Protein AF-A0A645A980-F1 (afdb_monomer)

Sequence (112 aa):
MNKAFNKYGLPLLIVIIGGWLIRLLNQYLNNGVILTVIIALLLFAFGISIQPKRRYKTWLKKLLIAFIFIYLILFDLGYFRFRFLVQVFDWLAIEQLEFNLLYLFLGWLFFD

pLDDT: mean 84.43, std 7.35, range [55.84, 94.19]

Mean predicted aligned error: 6.45 Å

Radius of gyration: 15.36 Å; Cα contacts (8 Å, |Δi|>4): 95; chains: 1; bounding box: 47×25×37 Å

Secondary structure (DSSP, 8-state):
--HHIIIIIHHHHHHHHHHHHHHHHHHHH--HHHHHHHHHHHHHHHHHHH-SS---S-HHHHHHHHHHHHHHHHHHTTS---HHHHHHHHHTT--HHHHHHHHHHHHHHTT-

Solvent-accessible surface area (backbone atoms only — not comparable to full-atom values): 6139 Å² total; per-residue (Å²): 132,58,74,64,43,58,59,52,46,50,37,51,49,48,52,57,52,46,54,54,49,51,55,52,48,50,73,74,63,73,45,69,68,63,50,54,52,52,52,43,51,49,31,20,52,36,16,45,42,59,44,89,63,77,45,80,85,60,60,67,60,37,50,53,45,52,52,52,50,52,50,49,53,35,35,75,73,61,78,52,77,54,70,69,59,50,54,52,35,62,73,67,63,63,49,74,68,54,53,50,50,49,32,21,50,48,18,32,56,53,30,97

Organism: NCBI:txid1076179

Structure (mmCIF, N/CA/C/O backbone):
data_AF-A0A645A980-F1
#
_entry.id   AF-A0A645A980-F1
#
loop_
_atom_site.group_PDB
_atom_site.id
_atom_site.type_symbol
_atom_site.label_atom_id
_atom_site.label_alt_id
_atom_site.label_comp_id
_atom_site.label_asym_id
_atom_site.label_entity_id
_atom_site.label_seq_id
_atom_site.pdbx_PDB_ins_code
_atom_site.Cartn_x
_atom_site.Cartn_y
_atom_site.Cartn_z
_atom_site.occupancy
_atom_site.B_iso_or_equiv
_atom_site.auth_seq_id
_atom_site.auth_comp_id
_atom_site.auth_asym_id
_atom_site.auth_atom_id
_atom_site.pdbx_PDB_model_num
ATOM 1 N N . MET A 1 1 ? 26.415 -3.144 -2.163 1.00 55.84 1 MET A N 1
ATOM 2 C CA . MET A 1 1 ? 25.323 -4.130 -1.971 1.00 55.84 1 MET A CA 1
ATOM 3 C C . MET A 1 1 ? 25.058 -4.854 -3.283 1.00 55.84 1 MET A C 1
ATOM 5 O O . MET A 1 1 ? 25.046 -4.212 -4.327 1.00 55.84 1 MET A O 1
ATOM 9 N N . ASN A 1 2 ? 24.905 -6.179 -3.240 1.00 69.56 2 ASN A N 1
ATOM 10 C CA . ASN A 1 2 ? 24.762 -7.026 -4.428 1.00 69.56 2 ASN A CA 1
ATOM 11 C C . ASN A 1 2 ? 23.432 -6.734 -5.163 1.00 69.56 2 ASN A C 1
ATOM 13 O O . ASN A 1 2 ? 22.404 -6.570 -4.507 1.00 69.56 2 ASN A O 1
ATOM 17 N N . LYS A 1 3 ? 23.409 -6.693 -6.508 1.00 66.75 3 LYS A N 1
ATOM 18 C CA . LYS A 1 3 ? 22.188 -6.366 -7.293 1.00 66.75 3 LYS A CA 1
ATOM 19 C C . LYS A 1 3 ? 20.999 -7.286 -6.967 1.00 66.75 3 LYS A C 1
ATOM 21 O O . LYS A 1 3 ? 19.860 -6.832 -6.964 1.00 66.75 3 LYS A O 1
ATOM 26 N N . ALA A 1 4 ? 21.268 -8.550 -6.639 1.00 68.12 4 ALA A N 1
ATOM 27 C CA . ALA A 1 4 ? 20.256 -9.515 -6.209 1.00 68.12 4 ALA A CA 1
ATOM 28 C C . ALA A 1 4 ? 19.649 -9.178 -4.833 1.00 68.12 4 ALA A C 1
ATOM 30 O O . ALA A 1 4 ? 18.444 -9.321 -4.638 1.00 68.12 4 ALA A O 1
ATOM 31 N N . PHE A 1 5 ? 20.456 -8.659 -3.902 1.00 70.19 5 PHE A N 1
ATOM 32 C CA . PHE A 1 5 ? 19.994 -8.268 -2.569 1.00 70.19 5 PHE A CA 1
ATOM 33 C C . PHE A 1 5 ? 19.035 -7.075 -2.634 1.00 70.19 5 PHE A C 1
ATOM 35 O O . PHE A 1 5 ? 17.995 -7.084 -1.986 1.00 70.19 5 PHE A O 1
ATOM 42 N N . ASN A 1 6 ? 19.322 -6.088 -3.485 1.00 67.06 6 ASN A N 1
ATOM 43 C CA . ASN A 1 6 ? 18.412 -4.956 -3.670 1.00 67.06 6 ASN A CA 1
ATOM 44 C C . ASN A 1 6 ? 17.099 -5.347 -4.360 1.00 67.06 6 ASN A C 1
ATOM 46 O O . ASN A 1 6 ? 16.090 -4.693 -4.133 1.00 67.06 6 ASN A O 1
ATOM 50 N N . LYS A 1 7 ? 17.114 -6.389 -5.200 1.00 69.12 7 LYS A N 1
ATOM 51 C CA . LYS A 1 7 ? 15.944 -6.818 -5.975 1.00 69.12 7 LYS A CA 1
ATOM 52 C C . LYS A 1 7 ? 15.027 -7.783 -5.217 1.00 69.12 7 LYS A C 1
ATOM 54 O O . LYS A 1 7 ? 13.824 -7.750 -5.433 1.00 69.12 7 LYS A O 1
ATOM 59 N N . TYR A 1 8 ? 15.584 -8.628 -4.348 1.00 73.69 8 TYR A N 1
ATOM 60 C CA . TYR A 1 8 ? 14.826 -9.673 -3.643 1.00 73.69 8 TYR A CA 1
ATOM 61 C C . TYR A 1 8 ? 14.983 -9.619 -2.119 1.00 73.69 8 TYR A C 1
ATOM 63 O O . TYR A 1 8 ? 14.021 -9.855 -1.396 1.00 73.69 8 TYR A O 1
ATOM 71 N N . GLY A 1 9 ? 16.166 -9.251 -1.620 1.00 76.69 9 GLY A N 1
ATOM 72 C CA . GLY A 1 9 ? 16.442 -9.173 -0.181 1.00 76.69 9 GLY A CA 1
ATOM 73 C C . GLY A 1 9 ? 15.719 -8.019 0.515 1.00 76.69 9 GLY A C 1
ATOM 74 O O . GLY A 1 9 ? 15.118 -8.223 1.563 1.00 76.69 9 GLY A O 1
ATOM 75 N N . LEU A 1 10 ? 15.722 -6.824 -0.082 1.00 77.44 10 LEU A N 1
ATOM 76 C CA . LEU A 1 10 ? 15.018 -5.649 0.454 1.00 77.44 10 LEU A CA 1
ATOM 77 C C . LEU A 1 10 ? 13.499 -5.872 0.605 1.00 77.44 10 LEU A C 1
ATOM 79 O O . LEU A 1 10 ? 12.992 -5.647 1.703 1.00 77.44 10 LEU A O 1
ATOM 83 N N . PRO A 1 11 ? 12.778 -6.357 -0.427 1.00 79.94 11 PRO A N 1
ATOM 84 C CA . PRO A 1 11 ? 11.361 -6.687 -0.298 1.00 79.94 11 PRO A CA 1
ATOM 85 C C . PRO A 1 11 ? 11.096 -7.711 0.815 1.00 79.94 11 PRO A C 1
ATOM 87 O O . PRO A 1 11 ? 10.230 -7.499 1.661 1.00 79.94 11 PRO A O 1
ATOM 90 N N . LEU A 1 12 ? 11.873 -8.799 0.865 1.00 80.56 12 LEU A N 1
ATOM 91 C CA . LEU A 1 12 ? 11.713 -9.836 1.889 1.00 80.56 12 LEU A CA 1
ATOM 92 C C . LEU A 1 12 ? 11.927 -9.293 3.306 1.00 80.56 12 LEU A C 1
ATOM 94 O O . LEU A 1 12 ? 11.153 -9.615 4.206 1.00 80.56 12 LEU A O 1
ATOM 98 N N . LEU A 1 13 ? 12.932 -8.437 3.505 1.00 82.69 13 LEU A N 1
ATOM 99 C CA . LEU A 1 13 ? 13.170 -7.795 4.798 1.00 82.69 13 LEU A CA 1
ATOM 100 C C . LEU A 1 13 ? 11.999 -6.903 5.215 1.00 82.69 13 LEU A C 1
ATOM 102 O O . LEU A 1 13 ? 11.608 -6.946 6.377 1.00 82.69 13 LEU A O 1
ATOM 106 N N . ILE A 1 14 ? 11.405 -6.148 4.287 1.00 82.56 14 ILE A N 1
ATOM 107 C CA . ILE A 1 14 ? 10.237 -5.302 4.578 1.00 82.56 14 ILE A CA 1
ATOM 108 C C . ILE A 1 14 ? 9.051 -6.152 5.047 1.00 82.56 14 ILE A C 1
ATOM 110 O O . ILE A 1 14 ? 8.389 -5.777 6.008 1.00 82.56 14 ILE A O 1
ATOM 114 N N . VAL A 1 15 ? 8.807 -7.312 4.432 1.00 83.62 15 VAL A N 1
ATOM 115 C CA . VAL A 1 15 ? 7.702 -8.204 4.830 1.00 83.62 15 VAL A CA 1
ATOM 116 C C . VAL A 1 15 ? 7.960 -8.845 6.189 1.00 83.62 15 VAL A C 1
ATOM 118 O O . VAL A 1 15 ? 7.087 -8.820 7.053 1.00 83.62 15 VAL A O 1
ATOM 121 N N . ILE A 1 16 ? 9.157 -9.399 6.401 1.00 84.75 16 ILE A N 1
ATOM 122 C CA . ILE A 1 16 ? 9.495 -10.112 7.641 1.00 84.75 16 ILE A CA 1
ATOM 123 C C . ILE A 1 16 ? 9.517 -9.141 8.826 1.00 84.75 16 ILE A C 1
ATOM 125 O O . ILE A 1 16 ? 8.870 -9.386 9.845 1.00 84.75 16 ILE A O 1
ATOM 129 N N . ILE A 1 17 ? 10.225 -8.018 8.684 1.00 86.62 17 ILE A N 1
ATOM 130 C CA . ILE A 1 17 ? 10.339 -7.008 9.740 1.00 86.62 17 ILE A CA 1
ATOM 131 C C . ILE A 1 17 ? 8.998 -6.297 9.925 1.00 86.62 17 ILE A C 1
ATOM 133 O O . ILE A 1 17 ? 8.557 -6.126 11.057 1.00 86.62 17 ILE A O 1
ATOM 137 N N . GLY A 1 18 ? 8.321 -5.932 8.834 1.00 84.75 18 GLY A N 1
ATOM 138 C CA . GLY A 1 18 ? 7.019 -5.271 8.875 1.00 84.75 18 GLY A CA 1
ATOM 139 C C . GLY A 1 18 ? 5.960 -6.117 9.575 1.00 84.75 18 GLY A C 1
ATOM 140 O O . GLY A 1 18 ? 5.278 -5.621 10.466 1.00 84.75 18 GLY A O 1
ATOM 141 N N . GLY A 1 19 ? 5.867 -7.410 9.253 1.00 84.56 19 GLY A N 1
ATOM 142 C CA . GLY A 1 19 ? 4.925 -8.326 9.899 1.00 84.56 19 GLY A CA 1
ATOM 143 C C . GLY A 1 19 ? 5.190 -8.503 11.396 1.00 84.56 19 GLY A C 1
ATOM 144 O O . GLY A 1 19 ? 4.253 -8.506 12.198 1.00 84.56 19 GLY A O 1
ATOM 145 N N . TRP A 1 20 ? 6.462 -8.599 11.795 1.00 88.19 20 TRP A N 1
ATOM 146 C CA . TRP A 1 20 ? 6.834 -8.664 13.210 1.00 88.19 20 TRP A CA 1
ATOM 147 C C . TRP A 1 20 ? 6.500 -7.362 13.952 1.00 88.19 20 TRP A C 1
ATOM 149 O O . TRP A 1 20 ? 5.931 -7.389 15.044 1.00 88.19 20 TRP A O 1
ATOM 159 N N . LEU A 1 21 ? 6.773 -6.219 13.323 1.00 86.19 21 LEU A N 1
ATOM 160 C CA . LEU A 1 21 ? 6.521 -4.894 13.880 1.00 86.19 21 LEU A CA 1
ATOM 161 C C . LEU A 1 21 ? 5.019 -4.608 14.019 1.00 86.19 21 LEU A C 1
ATOM 163 O O . LEU A 1 21 ? 4.597 -4.110 15.058 1.00 86.19 21 LEU A O 1
ATOM 167 N N . ILE A 1 22 ? 4.192 -5.005 13.045 1.00 86.56 22 ILE A N 1
ATOM 168 C CA . ILE A 1 22 ? 2.724 -4.914 13.138 1.00 86.56 22 ILE A CA 1
ATOM 169 C C . ILE A 1 22 ? 2.205 -5.714 14.338 1.00 86.56 22 ILE A C 1
ATOM 171 O O . ILE A 1 22 ? 1.365 -5.214 15.083 1.00 86.56 22 ILE A O 1
ATOM 175 N N . ARG A 1 23 ? 2.710 -6.936 14.563 1.00 86.00 23 ARG A N 1
ATOM 176 C CA . ARG A 1 23 ? 2.295 -7.757 15.714 1.00 86.00 23 ARG A CA 1
ATOM 177 C C . ARG A 1 23 ? 2.633 -7.093 17.046 1.00 86.00 23 ARG A C 1
ATOM 179 O O . ARG A 1 23 ? 1.776 -7.055 17.925 1.00 86.00 23 ARG A O 1
ATOM 186 N N . LEU A 1 24 ? 3.839 -6.540 17.176 1.00 86.00 24 LEU A N 1
ATOM 187 C CA . LEU A 1 24 ? 4.232 -5.793 18.371 1.00 86.00 24 LEU A CA 1
ATOM 188 C C . LEU A 1 24 ? 3.353 -4.562 18.581 1.00 86.00 24 LEU A C 1
ATOM 190 O O . LEU A 1 24 ? 2.815 -4.363 19.664 1.00 86.0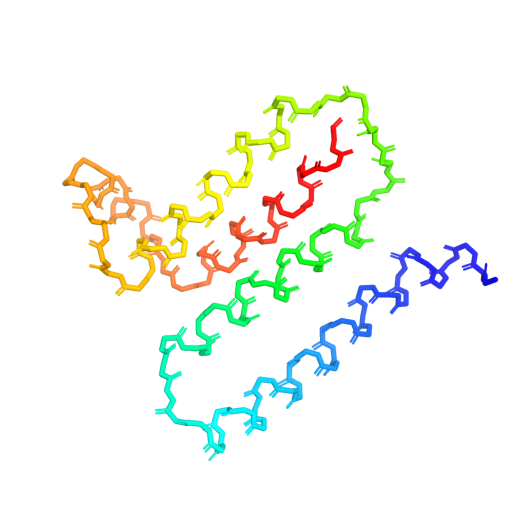0 24 LEU A O 1
ATOM 194 N N . LEU A 1 25 ? 3.166 -3.747 17.545 1.00 85.69 25 LEU A N 1
ATOM 195 C CA . LEU A 1 25 ? 2.347 -2.543 17.652 1.00 85.69 25 LEU A CA 1
ATOM 196 C C . LEU A 1 25 ? 0.893 -2.861 17.993 1.00 85.69 25 LEU A C 1
ATOM 198 O O . LEU A 1 25 ? 0.289 -2.126 18.769 1.00 85.69 25 LEU A O 1
ATOM 202 N N . ASN A 1 26 ? 0.349 -3.963 17.475 1.00 85.81 26 ASN A N 1
ATOM 203 C CA . ASN A 1 26 ? -1.003 -4.394 17.811 1.00 85.81 26 ASN A CA 1
ATOM 204 C C . ASN A 1 26 ? -1.129 -4.715 19.307 1.00 85.81 26 ASN A C 1
ATOM 206 O O . ASN A 1 26 ? -2.094 -4.311 19.949 1.00 85.81 26 ASN A O 1
ATOM 210 N N . GLN A 1 27 ? -0.107 -5.353 19.881 1.00 85.88 27 GLN A N 1
ATOM 211 C CA . GLN A 1 27 ? -0.063 -5.676 21.304 1.00 85.88 27 GLN A CA 1
ATOM 212 C C . GLN A 1 27 ? 0.037 -4.433 22.208 1.00 85.88 27 GLN A C 1
ATOM 214 O O . GLN A 1 27 ? -0.551 -4.433 23.286 1.00 85.88 27 GLN A O 1
ATOM 219 N N . TYR A 1 28 ? 0.765 -3.388 21.796 1.00 84.69 28 TYR A N 1
ATOM 220 C CA . TYR A 1 28 ? 1.017 -2.210 22.644 1.00 84.69 28 TYR A CA 1
ATOM 221 C C . TYR A 1 28 ? 0.041 -1.048 22.444 1.00 84.69 28 TYR A C 1
ATOM 223 O O . TYR A 1 28 ? -0.290 -0.366 23.410 1.00 84.69 28 TYR A O 1
ATOM 231 N N . LEU A 1 29 ? -0.388 -0.777 21.210 1.00 82.12 29 LEU A N 1
ATOM 232 C CA . LEU A 1 29 ? -1.210 0.397 20.900 1.00 82.12 29 LEU A CA 1
ATOM 233 C C . LEU A 1 29 ? -2.708 0.095 20.917 1.00 82.12 29 LEU A C 1
ATOM 235 O O . LEU A 1 29 ? -3.485 1.014 21.160 1.00 82.12 29 LEU A O 1
ATOM 239 N N . ASN A 1 30 ? -3.106 -1.153 20.624 1.00 78.69 30 ASN A N 1
ATOM 240 C CA . ASN A 1 30 ? -4.498 -1.611 20.490 1.00 78.69 30 ASN A CA 1
ATOM 241 C C . ASN A 1 30 ? -5.431 -0.586 19.800 1.00 78.69 30 ASN A C 1
ATOM 243 O O . ASN A 1 30 ? -6.576 -0.379 20.198 1.00 78.69 30 ASN A O 1
ATOM 247 N N . ASN A 1 31 ? -4.908 0.116 18.789 1.00 84.31 31 ASN A N 1
ATOM 248 C CA . ASN A 1 31 ? -5.617 1.163 18.065 1.00 84.31 31 ASN A CA 1
ATOM 249 C C . ASN A 1 31 ? -5.676 0.783 16.586 1.00 84.31 31 ASN A C 1
ATOM 251 O O . ASN A 1 31 ? -4.683 0.901 15.861 1.00 84.31 31 ASN A O 1
ATOM 255 N N . GLY A 1 32 ? -6.857 0.333 16.154 1.00 83.31 32 GLY A N 1
ATOM 256 C CA . GLY A 1 32 ? -7.103 -0.140 14.792 1.00 83.31 32 GLY A CA 1
ATOM 257 C C . GLY A 1 32 ? -6.770 0.899 13.724 1.00 83.31 32 GLY A C 1
ATOM 258 O O . GLY A 1 32 ? -6.213 0.546 12.693 1.00 83.31 32 GLY A O 1
ATOM 259 N N . VAL A 1 33 ? -6.994 2.188 14.000 1.00 87.62 33 VAL A N 1
ATOM 260 C CA . VAL A 1 33 ? -6.714 3.267 13.040 1.00 87.62 33 VAL A CA 1
ATOM 261 C C . VAL A 1 33 ? -5.220 3.362 12.743 1.00 87.62 33 VAL A C 1
ATOM 263 O O . VAL A 1 33 ? -4.803 3.391 11.585 1.00 87.62 33 VAL A O 1
ATOM 266 N N . ILE A 1 34 ? -4.402 3.381 13.797 1.00 87.25 34 ILE A N 1
ATOM 267 C CA . ILE A 1 34 ? -2.943 3.485 13.672 1.00 87.25 34 ILE A CA 1
ATOM 268 C C . ILE A 1 34 ? -2.393 2.248 12.959 1.00 87.25 34 ILE A C 1
ATOM 270 O O . ILE A 1 34 ? -1.529 2.368 12.091 1.00 87.25 34 ILE A O 1
ATOM 274 N N . LEU A 1 35 ? -2.920 1.066 13.285 1.00 88.31 35 LEU A N 1
ATOM 275 C CA . LEU A 1 35 ? -2.515 -0.183 12.647 1.00 88.31 35 LEU A CA 1
ATOM 276 C C . LEU A 1 35 ? -2.821 -0.190 11.152 1.00 88.31 35 LEU A C 1
ATOM 278 O O . LEU A 1 35 ? -1.919 -0.492 10.373 1.00 88.31 35 LEU A O 1
ATOM 282 N N . THR A 1 36 ? -4.029 0.198 10.739 1.00 89.81 36 THR A N 1
ATOM 283 C CA . THR A 1 36 ? -4.405 0.264 9.319 1.00 89.81 36 THR A CA 1
ATOM 284 C C . THR A 1 36 ? -3.482 1.200 8.540 1.00 89.81 36 THR A C 1
ATOM 286 O O . THR A 1 36 ? -2.972 0.828 7.484 1.00 89.81 36 THR A O 1
ATOM 289 N N . VAL A 1 37 ? -3.167 2.380 9.089 1.00 90.88 37 VAL A N 1
ATOM 290 C CA . VAL A 1 37 ? -2.236 3.330 8.453 1.00 90.88 37 VAL A CA 1
ATOM 291 C C . VAL A 1 37 ? -0.833 2.732 8.315 1.00 90.88 37 VAL A C 1
ATOM 293 O O . VAL A 1 37 ? -0.215 2.839 7.256 1.00 90.88 37 VAL A O 1
ATOM 296 N N . ILE A 1 38 ? -0.320 2.079 9.358 1.00 90.75 38 ILE A N 1
ATOM 297 C CA . ILE A 1 38 ? 1.020 1.474 9.339 1.00 90.75 38 ILE A CA 1
ATOM 298 C C . ILE A 1 38 ? 1.092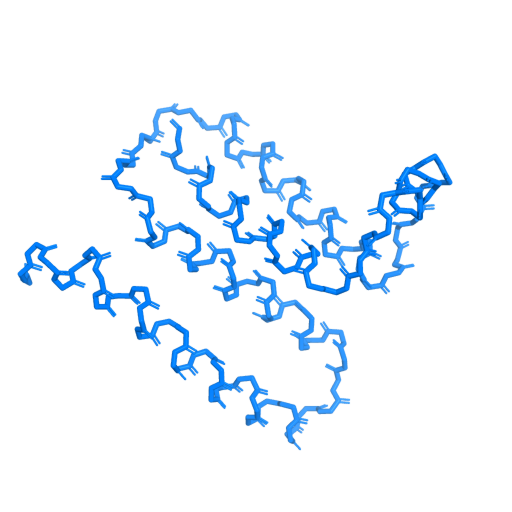 0.313 8.344 1.00 90.75 38 ILE A C 1
ATOM 300 O O . ILE A 1 38 ? 2.075 0.206 7.608 1.00 90.75 38 ILE A O 1
ATOM 304 N N . ILE A 1 39 ? 0.054 -0.523 8.281 1.00 90.56 39 ILE A N 1
ATOM 305 C CA . ILE A 1 39 ? -0.057 -1.618 7.310 1.00 90.56 39 ILE A CA 1
ATOM 306 C C . ILE A 1 39 ? -0.048 -1.058 5.883 1.00 90.56 39 ILE A C 1
ATOM 308 O O . ILE A 1 39 ? 0.758 -1.503 5.063 1.00 90.56 39 ILE A O 1
ATOM 312 N N . ALA A 1 40 ? -0.867 -0.042 5.599 1.00 92.25 40 ALA A N 1
ATOM 313 C CA . ALA A 1 40 ? -0.919 0.595 4.285 1.00 92.25 40 ALA A CA 1
ATOM 314 C C . ALA A 1 40 ? 0.445 1.180 3.878 1.00 92.25 40 ALA A C 1
ATOM 316 O O . ALA A 1 40 ? 0.905 0.962 2.756 1.00 92.25 40 ALA A O 1
ATOM 317 N N . LEU A 1 41 ? 1.135 1.870 4.796 1.00 91.88 41 LEU A N 1
ATOM 318 C CA . LEU A 1 41 ? 2.474 2.423 4.557 1.00 91.88 41 LEU A CA 1
ATOM 319 C C . LEU A 1 41 ? 3.523 1.334 4.297 1.00 91.88 41 LEU A C 1
ATOM 321 O O . LEU A 1 41 ? 4.348 1.486 3.394 1.00 91.88 41 LEU A O 1
ATOM 325 N N . LEU A 1 42 ? 3.494 0.235 5.055 1.00 91.31 42 LEU A N 1
ATOM 326 C CA . LEU A 1 42 ? 4.402 -0.899 4.865 1.00 91.31 42 LEU A CA 1
ATOM 327 C C . LEU A 1 42 ? 4.203 -1.558 3.499 1.00 91.31 42 LEU A C 1
ATOM 329 O O . LEU A 1 42 ? 5.181 -1.822 2.799 1.00 91.31 42 LEU A O 1
ATOM 333 N N . LEU A 1 43 ? 2.952 -1.782 3.095 1.00 91.62 43 LEU A N 1
ATOM 334 C CA . LEU A 1 43 ? 2.617 -2.368 1.797 1.00 91.62 43 LEU A CA 1
ATOM 335 C C . LEU A 1 43 ? 3.001 -1.446 0.641 1.00 91.62 43 LEU A C 1
ATOM 337 O O . LEU A 1 43 ? 3.567 -1.901 -0.353 1.00 91.62 43 LEU A O 1
ATOM 341 N N . PHE A 1 44 ? 2.780 -0.143 0.794 1.00 92.12 44 PHE A N 1
ATOM 342 C CA . PHE A 1 44 ? 3.208 0.852 -0.181 1.00 92.12 44 PHE A CA 1
ATOM 343 C C . PHE A 1 44 ? 4.739 0.888 -0.326 1.00 92.12 44 PHE A C 1
ATOM 345 O O . PHE A 1 44 ? 5.270 0.855 -1.438 1.00 92.12 44 PHE A O 1
ATOM 352 N N . ALA A 1 45 ? 5.474 0.874 0.791 1.00 89.06 45 ALA A N 1
ATOM 353 C CA . ALA A 1 45 ? 6.934 0.799 0.790 1.00 89.06 45 ALA A CA 1
ATOM 354 C C . ALA A 1 45 ? 7.446 -0.507 0.160 1.00 89.06 45 ALA A C 1
ATOM 356 O O . ALA A 1 45 ? 8.424 -0.498 -0.595 1.00 89.06 45 ALA A O 1
ATOM 357 N N . PHE A 1 46 ? 6.764 -1.624 0.419 1.00 88.44 46 PHE A N 1
ATOM 358 C CA . PHE A 1 46 ? 7.049 -2.903 -0.219 1.00 88.44 46 PHE A CA 1
ATOM 359 C C . PHE A 1 46 ? 6.837 -2.835 -1.737 1.00 88.44 46 PHE A C 1
ATOM 361 O O . PHE A 1 46 ? 7.740 -3.212 -2.487 1.00 88.44 46 PHE A O 1
ATOM 368 N N . GLY A 1 47 ? 5.728 -2.258 -2.204 1.00 87.19 47 GLY A N 1
ATOM 369 C CA . GLY A 1 47 ? 5.474 -2.021 -3.628 1.00 87.19 47 GLY A CA 1
ATOM 370 C C . GLY A 1 47 ? 6.589 -1.210 -4.298 1.00 87.19 47 GLY A C 1
ATOM 371 O O . GLY A 1 47 ? 7.139 -1.623 -5.321 1.00 87.19 47 GLY A O 1
ATOM 372 N N . ILE A 1 48 ? 7.016 -0.115 -3.661 1.00 88.12 48 ILE A N 1
ATOM 373 C CA . ILE A 1 48 ? 8.150 0.712 -4.113 1.00 88.12 48 ILE A CA 1
ATOM 374 C C . ILE A 1 48 ? 9.449 -0.102 -4.212 1.00 88.12 48 ILE A C 1
ATOM 376 O O . ILE A 1 48 ? 10.283 0.138 -5.094 1.00 88.12 48 ILE A O 1
ATOM 380 N N . SER A 1 49 ? 9.671 -1.025 -3.275 1.00 83.94 49 SER A N 1
ATOM 381 C CA . SER A 1 49 ? 10.900 -1.819 -3.211 1.00 83.94 49 SER A CA 1
ATOM 382 C C . SER A 1 49 ? 11.017 -2.827 -4.356 1.00 83.94 49 SER A C 1
ATOM 384 O O . SER A 1 49 ? 12.127 -3.089 -4.816 1.00 83.94 49 SER A O 1
ATOM 386 N N . ILE A 1 50 ? 9.886 -3.336 -4.855 1.00 85.25 50 ILE A N 1
ATOM 387 C CA . ILE A 1 50 ? 9.835 -4.317 -5.948 1.00 85.25 50 ILE A CA 1
ATOM 388 C C . ILE A 1 50 ? 10.030 -3.649 -7.315 1.00 85.25 50 ILE A C 1
ATOM 390 O O . ILE A 1 50 ? 10.456 -4.310 -8.265 1.00 85.25 50 ILE A O 1
ATOM 394 N N . GLN A 1 51 ? 9.758 -2.345 -7.433 1.00 81.50 51 GLN A N 1
ATOM 395 C CA . GLN A 1 51 ? 9.775 -1.647 -8.716 1.00 81.50 51 GLN A CA 1
ATOM 396 C C . GLN A 1 51 ? 11.170 -1.705 -9.382 1.00 81.50 51 GLN A C 1
ATOM 398 O O . GLN A 1 51 ? 12.127 -1.099 -8.883 1.00 81.50 51 GLN A O 1
ATOM 403 N N . PRO A 1 52 ? 11.322 -2.394 -10.535 1.00 68.81 52 PRO A N 1
ATOM 404 C CA . PRO A 1 52 ? 12.633 -2.698 -11.113 1.00 68.81 52 PRO A CA 1
ATOM 405 C C . PRO A 1 52 ? 13.279 -1.503 -11.825 1.00 68.81 52 PRO A C 1
ATOM 407 O O . PRO A 1 52 ? 14.496 -1.480 -12.016 1.00 68.81 52 PRO A O 1
ATOM 410 N N . LYS A 1 53 ? 12.482 -0.512 -12.241 1.00 72.88 53 LYS A N 1
ATOM 411 C CA . LYS A 1 53 ? 12.947 0.719 -12.889 1.00 72.88 53 LYS A CA 1
ATOM 412 C C . LYS A 1 53 ? 12.251 1.906 -12.246 1.00 72.88 53 LYS A C 1
ATOM 414 O O . LYS A 1 53 ? 11.045 2.050 -12.372 1.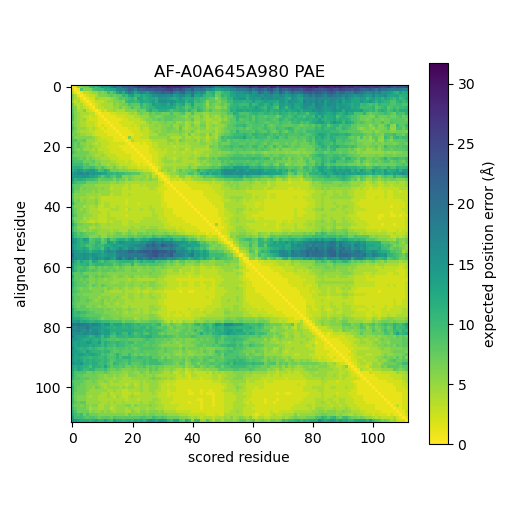00 72.88 53 LYS A O 1
ATOM 419 N N . ARG A 1 54 ? 13.022 2.768 -11.586 1.00 70.56 54 ARG A N 1
ATOM 420 C CA . ARG A 1 54 ? 12.499 4.003 -10.999 1.00 70.56 54 ARG A CA 1
ATOM 421 C C . ARG A 1 54 ? 12.639 5.142 -12.001 1.00 70.56 54 ARG A C 1
ATOM 423 O O . ARG A 1 54 ? 13.754 5.587 -12.276 1.00 70.56 54 ARG 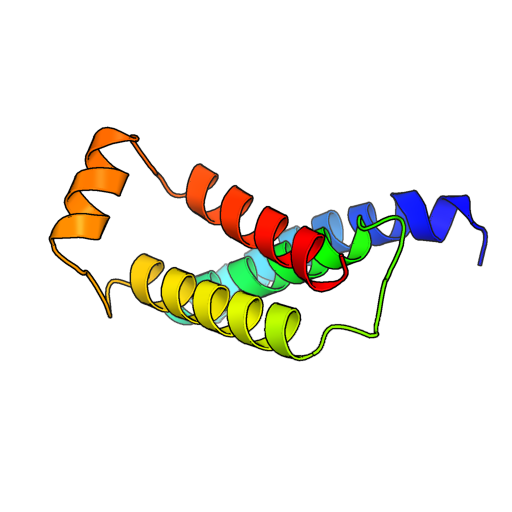A O 1
ATOM 430 N N . ARG A 1 55 ? 11.527 5.610 -12.565 1.00 67.81 55 ARG A N 1
ATOM 431 C CA . ARG A 1 55 ? 11.472 6.813 -13.400 1.00 67.81 55 ARG A CA 1
ATOM 432 C C . ARG A 1 55 ? 11.063 7.991 -12.525 1.00 67.81 55 ARG A C 1
ATOM 434 O O . ARG A 1 55 ? 9.999 8.023 -11.920 1.00 67.81 55 ARG A O 1
ATOM 441 N N . TYR A 1 56 ? 11.938 8.985 -12.426 1.00 67.62 56 TYR A N 1
ATOM 442 C CA . TYR A 1 56 ? 11.737 10.083 -11.476 1.00 67.62 56 TYR A CA 1
ATOM 443 C C . TYR A 1 56 ? 11.035 11.312 -12.066 1.00 67.62 56 TYR A C 1
ATOM 445 O O . TYR A 1 56 ? 10.628 12.177 -11.296 1.00 67.62 56 TYR A O 1
ATOM 453 N N . LYS A 1 57 ? 10.877 11.391 -13.395 1.00 68.00 57 LYS A N 1
ATOM 454 C CA . LYS A 1 57 ? 10.522 12.636 -14.100 1.00 68.00 57 LYS A CA 1
ATOM 455 C C . LYS A 1 57 ? 9.050 13.057 -13.966 1.00 68.00 57 LYS A C 1
ATOM 457 O O . LYS A 1 57 ? 8.751 14.238 -14.101 1.00 68.00 57 LYS A O 1
ATOM 462 N N . THR A 1 58 ? 8.130 12.139 -13.678 1.00 79.12 58 THR A N 1
ATOM 463 C CA . THR A 1 58 ? 6.683 12.413 -13.633 1.00 79.12 58 THR A CA 1
ATOM 464 C C . THR A 1 58 ? 6.193 12.738 -12.218 1.00 79.12 58 THR A C 1
ATOM 466 O O . THR A 1 58 ? 5.692 11.873 -11.506 1.00 79.12 58 THR A O 1
ATOM 469 N N . TRP A 1 59 ? 6.312 14.004 -11.801 1.00 83.25 59 TRP A N 1
ATOM 470 C CA . TRP A 1 59 ? 5.844 14.464 -10.481 1.00 83.25 59 TRP A CA 1
ATOM 471 C C . TRP A 1 59 ? 4.310 14.439 -10.342 1.00 83.25 59 TRP A C 1
ATOM 473 O O . TRP A 1 59 ? 3.795 14.061 -9.294 1.00 83.25 59 TRP A O 1
ATOM 483 N N . LEU A 1 60 ? 3.580 14.763 -11.415 1.00 86.19 60 LEU A N 1
ATOM 484 C CA . LEU A 1 60 ? 2.113 14.811 -11.410 1.00 86.19 60 LEU A CA 1
ATOM 485 C C . LEU A 1 60 ? 1.504 13.419 -11.178 1.00 86.19 60 LEU A C 1
ATOM 487 O O . LEU A 1 60 ? 0.589 13.271 -10.374 1.00 86.19 60 LEU A O 1
ATOM 491 N N . LYS A 1 61 ? 2.075 12.375 -11.797 1.00 85.69 61 LYS A N 1
ATOM 492 C CA . LYS A 1 61 ? 1.661 10.984 -11.546 1.00 85.69 61 LYS A CA 1
ATOM 493 C C . LYS A 1 61 ? 1.861 10.588 -10.083 1.00 85.69 61 LYS A C 1
ATOM 495 O O . LYS A 1 61 ? 0.962 10.012 -9.487 1.00 85.69 61 LYS A O 1
ATOM 500 N N . LYS A 1 62 ? 3.004 10.949 -9.489 1.00 87.69 62 LYS A N 1
ATOM 501 C CA . LYS A 1 62 ? 3.291 10.689 -8.068 1.00 87.69 62 LYS A CA 1
ATOM 502 C C . LYS A 1 62 ? 2.282 11.361 -7.149 1.00 87.69 62 LYS A C 1
ATOM 504 O O . LYS A 1 62 ? 1.830 10.739 -6.194 1.00 87.69 62 LYS A O 1
ATOM 509 N N . LEU A 1 63 ? 1.916 12.605 -7.455 1.00 90.12 63 LEU A N 1
ATOM 510 C CA . LEU A 1 63 ? 0.906 13.342 -6.702 1.00 90.12 63 LEU A CA 1
ATOM 511 C C . LEU A 1 63 ? -0.457 12.650 -6.794 1.00 90.12 63 LEU A C 1
ATOM 513 O O . LEU A 1 63 ? -1.095 12.428 -5.770 1.00 90.12 63 LEU A O 1
ATOM 517 N N . LEU A 1 64 ? -0.869 12.245 -7.997 1.00 91.31 64 LEU A N 1
ATOM 518 C CA . LEU A 1 64 ? -2.132 11.539 -8.215 1.00 91.31 64 LEU A CA 1
ATOM 519 C C . LEU A 1 64 ? -2.166 10.197 -7.464 1.00 91.31 64 LEU A C 1
ATOM 521 O O . LEU A 1 64 ? -3.147 9.897 -6.792 1.00 91.31 64 LEU A O 1
ATOM 525 N N . ILE A 1 65 ? -1.081 9.423 -7.503 1.00 91.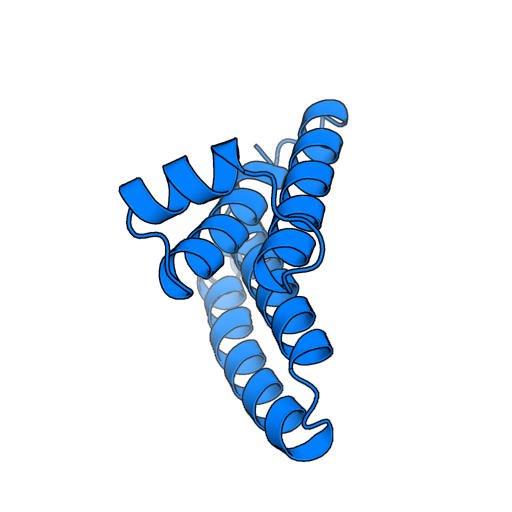94 65 ILE A N 1
ATOM 526 C CA . ILE A 1 65 ? -0.965 8.146 -6.781 1.00 91.94 65 ILE A CA 1
ATOM 527 C C . ILE A 1 65 ? -1.016 8.362 -5.267 1.00 91.94 65 ILE A C 1
ATOM 529 O O . ILE A 1 65 ? -1.730 7.639 -4.579 1.00 91.94 65 ILE A O 1
ATOM 533 N N . ALA A 1 66 ? -0.308 9.367 -4.743 1.00 91.69 66 ALA A N 1
ATOM 534 C CA . ALA A 1 66 ? -0.351 9.706 -3.322 1.00 91.69 66 ALA A CA 1
ATOM 535 C C . ALA A 1 66 ? -1.761 10.134 -2.882 1.00 91.69 66 ALA A C 1
ATOM 537 O O . ALA A 1 66 ? -2.216 9.738 -1.812 1.00 91.69 66 ALA A O 1
ATOM 538 N N . PHE A 1 67 ? -2.474 10.886 -3.724 1.00 92.62 67 PHE A N 1
ATOM 539 C CA . PHE A 1 67 ? -3.859 11.271 -3.465 1.00 92.62 67 PHE A CA 1
ATOM 540 C C . PHE A 1 67 ? -4.789 10.051 -3.406 1.00 92.62 67 PHE A C 1
ATOM 542 O O . PHE A 1 67 ? -5.544 9.911 -2.447 1.00 92.62 67 PHE A O 1
ATOM 549 N N . ILE A 1 68 ? -4.692 9.131 -4.376 1.00 92.81 68 ILE A N 1
ATOM 550 C CA . ILE A 1 68 ? -5.470 7.879 -4.372 1.00 92.81 68 ILE A CA 1
ATOM 551 C C . ILE A 1 68 ? -5.122 7.024 -3.149 1.00 92.81 68 ILE A C 1
ATOM 553 O O . ILE A 1 68 ? -6.015 6.475 -2.514 1.00 92.81 68 ILE A O 1
ATOM 557 N N . PHE A 1 69 ? -3.842 6.928 -2.791 1.00 94.19 69 PHE A N 1
ATOM 558 C CA . PHE A 1 69 ? -3.388 6.165 -1.631 1.00 94.19 69 PHE A CA 1
ATOM 559 C C . PHE A 1 69 ? -3.993 6.689 -0.323 1.00 94.19 69 PHE A C 1
ATOM 561 O O . PHE A 1 69 ? -4.558 5.915 0.447 1.00 94.19 69 PHE A O 1
ATOM 568 N N . ILE A 1 70 ? -3.946 8.007 -0.102 1.00 93.19 70 ILE A N 1
ATOM 569 C CA . ILE A 1 70 ? -4.568 8.643 1.069 1.00 93.19 70 ILE A CA 1
ATOM 570 C C . ILE A 1 70 ? -6.084 8.431 1.052 1.00 93.19 70 ILE A C 1
ATOM 572 O O . ILE A 1 70 ? -6.668 8.110 2.085 1.00 93.19 70 ILE A O 1
ATOM 576 N N . TYR A 1 71 ? -6.722 8.568 -0.114 1.00 91.94 71 TYR A N 1
ATOM 577 C CA . TYR A 1 71 ? -8.153 8.318 -0.258 1.00 91.94 71 TYR A CA 1
ATOM 578 C C . TYR A 1 71 ? -8.527 6.880 0.129 1.00 91.94 71 TYR A C 1
ATOM 580 O O . TYR A 1 71 ? -9.479 6.691 0.882 1.00 91.94 71 TYR A O 1
ATOM 588 N N . LEU A 1 72 ? -7.768 5.874 -0.320 1.00 91.69 72 LEU A N 1
ATOM 589 C CA . LEU A 1 72 ? -8.017 4.475 0.037 1.00 91.69 72 LEU A CA 1
ATOM 590 C C . LEU A 1 72 ? -7.847 4.223 1.537 1.00 91.69 72 LEU A C 1
ATOM 592 O O . LEU A 1 72 ? -8.699 3.560 2.113 1.00 91.69 72 LEU A O 1
ATOM 596 N N . ILE A 1 73 ? -6.833 4.808 2.185 1.00 92.56 73 ILE A N 1
ATOM 597 C CA . ILE A 1 73 ? -6.673 4.711 3.648 1.00 92.56 73 ILE A CA 1
ATOM 598 C C . ILE A 1 73 ? -7.903 5.276 4.364 1.00 92.56 73 ILE A C 1
ATOM 600 O O . ILE A 1 73 ? -8.430 4.666 5.291 1.00 92.56 73 ILE A O 1
ATOM 604 N N . LEU A 1 74 ? -8.381 6.446 3.940 1.00 91.06 74 LEU A N 1
ATOM 605 C CA . LEU A 1 74 ? -9.567 7.068 4.529 1.00 91.06 74 LEU A CA 1
ATOM 606 C C . LEU A 1 74 ? -10.848 6.266 4.263 1.00 91.06 74 LEU A C 1
ATOM 608 O O . LEU A 1 74 ? -11.761 6.286 5.092 1.00 91.06 74 LEU A O 1
ATOM 612 N N . PHE A 1 75 ? -10.920 5.576 3.125 1.00 89.81 75 PHE A N 1
ATOM 613 C CA . PHE A 1 75 ? -12.019 4.678 2.787 1.00 89.81 75 PHE A CA 1
ATOM 614 C C . PHE A 1 75 ? -12.012 3.424 3.673 1.00 89.81 75 PHE A C 1
ATOM 616 O O . PHE A 1 75 ? -13.049 3.084 4.244 1.00 89.81 75 PHE A O 1
ATOM 623 N N . ASP A 1 76 ? -10.849 2.789 3.833 1.00 87.56 76 ASP A N 1
ATOM 624 C CA . ASP A 1 76 ? -10.609 1.596 4.661 1.00 87.56 76 ASP A CA 1
ATOM 625 C C . ASP A 1 76 ? -10.942 1.873 6.140 1.00 87.56 76 ASP A C 1
ATOM 627 O O . ASP A 1 76 ? -11.669 1.129 6.794 1.00 87.56 76 ASP A O 1
ATOM 631 N N . LEU A 1 77 ? -10.563 3.056 6.636 1.00 88.56 77 LEU A N 1
ATOM 632 C CA . LEU A 1 77 ? -10.938 3.548 7.969 1.00 88.56 77 LEU A CA 1
ATOM 633 C C . LEU A 1 77 ? -12.426 3.925 8.110 1.00 88.56 77 LEU A C 1
ATOM 635 O O . LEU A 1 77 ? -12.892 4.214 9.211 1.00 88.56 77 LEU A O 1
ATOM 639 N N . GLY A 1 78 ? -13.184 3.955 7.013 1.00 86.62 78 GLY A N 1
ATOM 640 C CA . GLY A 1 78 ? -14.608 4.286 6.998 1.00 86.62 78 GLY A CA 1
ATOM 641 C C . GLY A 1 78 ? -14.942 5.778 7.086 1.00 86.62 78 GLY A C 1
ATOM 642 O O . GLY A 1 78 ? -16.122 6.113 7.168 1.00 86.62 78 GLY A O 1
ATOM 643 N N . TYR A 1 79 ? -13.954 6.675 7.023 1.00 85.00 79 TYR A N 1
ATOM 644 C CA . TYR A 1 79 ? -14.168 8.125 7.111 1.00 85.00 79 TYR A CA 1
ATOM 645 C C . TYR A 1 79 ? -14.766 8.728 5.836 1.00 85.00 79 TYR A C 1
ATOM 647 O O . TYR A 1 79 ? -15.565 9.660 5.915 1.00 85.00 79 TYR A O 1
ATOM 655 N N . PHE A 1 80 ? -14.401 8.206 4.661 1.00 80.50 80 PHE A N 1
ATOM 656 C CA . PHE A 1 80 ? -14.884 8.704 3.371 1.00 80.50 80 PHE A CA 1
ATOM 657 C C . PHE A 1 80 ? -15.455 7.566 2.528 1.00 80.50 80 PHE A C 1
ATOM 659 O O . PHE A 1 80 ? -14.721 6.811 1.901 1.00 80.50 80 PHE A O 1
ATOM 666 N N . ARG A 1 81 ? -16.788 7.459 2.493 1.00 78.75 81 ARG A N 1
ATOM 667 C CA 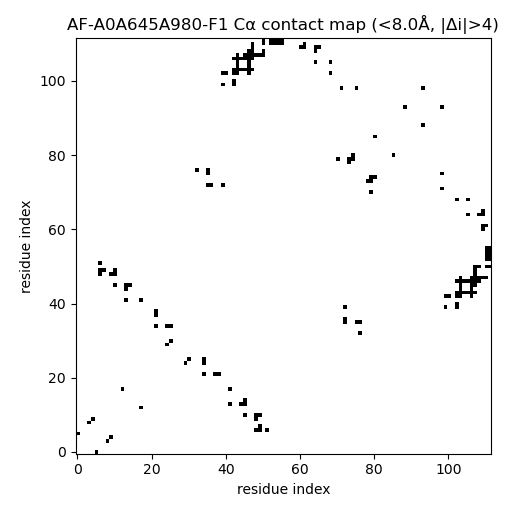. ARG A 1 81 ? -17.517 6.442 1.722 1.00 78.75 81 ARG A CA 1
ATOM 668 C C . ARG A 1 81 ? -18.407 7.095 0.672 1.00 78.75 81 ARG A C 1
ATOM 670 O O . ARG A 1 81 ? -19.540 7.483 0.948 1.00 78.75 81 ARG A O 1
ATOM 677 N N . PHE A 1 82 ? -17.905 7.212 -0.554 1.00 83.06 82 PHE A N 1
ATOM 678 C CA . PHE A 1 82 ? -18.735 7.615 -1.690 1.00 83.06 82 PHE A CA 1
ATOM 679 C C . PHE A 1 82 ? -19.662 6.472 -2.102 1.00 83.06 82 PHE A C 1
ATOM 681 O O . PHE A 1 82 ? -19.193 5.390 -2.440 1.00 83.06 82 PHE A O 1
ATOM 688 N N . ARG A 1 83 ? -20.977 6.723 -2.136 1.00 82.88 83 ARG A N 1
ATOM 689 C CA . ARG A 1 83 ? -22.008 5.700 -2.400 1.00 82.88 83 ARG A CA 1
ATOM 690 C C . ARG A 1 83 ? -21.776 4.899 -3.685 1.00 82.88 83 ARG A C 1
ATOM 692 O O . ARG A 1 83 ? -21.964 3.691 -3.686 1.00 82.88 83 ARG A O 1
ATOM 699 N N . PHE A 1 84 ? -21.345 5.571 -4.753 1.00 83.38 84 PHE A N 1
ATOM 700 C CA . PHE A 1 84 ? -21.018 4.918 -6.021 1.00 83.38 84 PHE A CA 1
ATOM 701 C C . PHE A 1 84 ? -19.813 3.974 -5.888 1.00 83.38 84 PHE A C 1
ATOM 703 O O . PHE A 1 84 ? -19.878 2.827 -6.307 1.00 83.38 84 PHE A O 1
ATOM 710 N N . LEU A 1 85 ? -18.734 4.431 -5.246 1.00 81.06 85 LEU A N 1
ATOM 711 C CA . LEU A 1 85 ? -17.533 3.621 -5.013 1.00 81.06 85 LEU A CA 1
ATOM 712 C C . LEU A 1 85 ? -17.806 2.422 -4.103 1.00 81.06 85 LEU A C 1
ATOM 714 O O . LEU A 1 85 ? -17.308 1.342 -4.385 1.00 81.06 85 LEU A O 1
ATOM 718 N N . VAL A 1 86 ? -18.641 2.593 -3.076 1.00 83.69 86 VAL A N 1
ATOM 719 C CA . VAL A 1 86 ? -19.089 1.489 -2.214 1.00 83.69 86 VAL A CA 1
ATOM 720 C C . VAL A 1 86 ? -19.818 0.427 -3.038 1.00 83.69 86 VAL A C 1
ATOM 722 O O . VAL A 1 86 ? -19.447 -0.732 -2.971 1.00 83.69 86 VAL A O 1
ATOM 725 N N . GLN A 1 87 ? -20.765 0.814 -3.900 1.00 85.38 87 GLN A N 1
ATOM 726 C CA . GLN A 1 87 ? -21.463 -0.145 -4.769 1.00 85.38 87 GLN A CA 1
ATOM 727 C C . GLN A 1 87 ? -20.520 -0.892 -5.715 1.00 85.38 87 GLN A C 1
ATOM 729 O O . GLN A 1 87 ? -20.696 -2.087 -5.930 1.00 85.38 87 GLN A O 1
ATOM 734 N N . VAL A 1 88 ? -19.526 -0.203 -6.284 1.00 85.25 88 VAL A N 1
ATOM 735 C CA . VAL A 1 88 ? -18.530 -0.853 -7.146 1.00 85.25 88 VAL A CA 1
ATOM 736 C C . VAL A 1 88 ? -17.666 -1.823 -6.343 1.00 85.25 88 VAL A C 1
ATOM 738 O O . VAL A 1 88 ? -17.409 -2.926 -6.812 1.00 85.25 88 VAL A O 1
ATOM 741 N N . PHE A 1 89 ? -17.226 -1.439 -5.146 1.00 85.75 89 PHE A N 1
ATOM 742 C CA . PHE A 1 89 ? -16.386 -2.284 -4.297 1.00 85.75 89 PHE A CA 1
ATOM 743 C C . PHE A 1 89 ? -17.147 -3.498 -3.762 1.00 85.75 89 PHE A C 1
ATOM 745 O O . PHE A 1 89 ? -16.605 -4.598 -3.798 1.00 85.75 89 PHE A O 1
ATOM 752 N N . ASP A 1 90 ? -18.410 -3.324 -3.374 1.00 84.50 90 ASP A N 1
ATOM 753 C CA . ASP A 1 90 ? -19.295 -4.416 -2.965 1.00 84.50 90 ASP A CA 1
ATOM 754 C C . ASP A 1 90 ? -19.557 -5.376 -4.135 1.00 84.50 90 ASP A C 1
ATOM 756 O O . ASP A 1 90 ? -19.532 -6.592 -3.965 1.00 84.50 90 ASP A O 1
ATOM 760 N N . TRP A 1 91 ? -19.757 -4.846 -5.348 1.00 87.12 91 TRP A N 1
ATOM 761 C CA . TRP A 1 91 ? -19.933 -5.664 -6.551 1.00 87.12 91 TRP A CA 1
ATOM 762 C C . TRP A 1 91 ? -18.667 -6.447 -6.923 1.00 87.12 91 TRP A C 1
ATOM 764 O O . TRP A 1 91 ? -18.754 -7.590 -7.365 1.00 87.12 91 TRP A O 1
ATOM 774 N N . LEU A 1 92 ? -17.493 -5.846 -6.719 1.00 85.25 92 LEU A N 1
ATOM 775 C CA . LEU A 1 92 ? -16.188 -6.479 -6.921 1.00 85.25 92 LEU A CA 1
ATOM 776 C C . LEU A 1 92 ? -15.758 -7.375 -5.748 1.00 85.25 92 LEU A C 1
ATOM 778 O O . LEU A 1 92 ? -14.687 -7.971 -5.837 1.00 85.25 92 LEU A O 1
ATOM 782 N N . ALA A 1 93 ? -16.562 -7.464 -4.682 1.00 83.69 93 ALA A N 1
ATOM 783 C CA . ALA A 1 93 ? -16.240 -8.175 -3.446 1.00 83.69 93 ALA A CA 1
ATOM 784 C C . ALA A 1 93 ? -14.855 -7.792 -2.882 1.00 83.69 93 ALA A C 1
ATOM 786 O O . ALA A 1 93 ? -14.049 -8.652 -2.540 1.00 83.69 93 ALA A O 1
ATOM 787 N N . ILE A 1 94 ? -14.559 -6.488 -2.828 1.00 84.31 94 ILE A N 1
ATOM 788 C CA . ILE A 1 94 ? -13.294 -5.980 -2.284 1.00 84.31 94 ILE A CA 1
ATOM 789 C C . ILE A 1 94 ? -13.326 -6.090 -0.759 1.00 84.31 94 ILE A C 1
ATOM 791 O O . ILE A 1 94 ? -14.017 -5.325 -0.084 1.00 84.31 94 ILE A O 1
ATOM 795 N N . GLU A 1 95 ? -12.535 -7.011 -0.222 1.00 85.38 95 GLU A N 1
ATOM 796 C CA . GLU A 1 95 ? -12.289 -7.183 1.201 1.00 85.38 95 GLU A CA 1
ATOM 797 C C . GLU A 1 95 ? -10.901 -6.627 1.584 1.00 85.38 95 GLU A C 1
ATOM 799 O O . GLU A 1 95 ? -10.216 -5.928 0.828 1.00 85.38 95 GLU A O 1
ATOM 804 N N . GLN A 1 96 ? -10.467 -6.912 2.814 1.00 84.69 96 GLN A N 1
ATOM 805 C CA . GLN A 1 96 ? -9.203 -6.411 3.355 1.00 84.69 96 GLN A CA 1
ATOM 806 C C . GLN A 1 96 ? -7.985 -6.841 2.523 1.00 84.69 96 GLN A C 1
ATOM 808 O O . GLN A 1 96 ? -6.993 -6.112 2.437 1.00 84.69 96 GLN A O 1
ATOM 813 N N . LEU A 1 97 ? -8.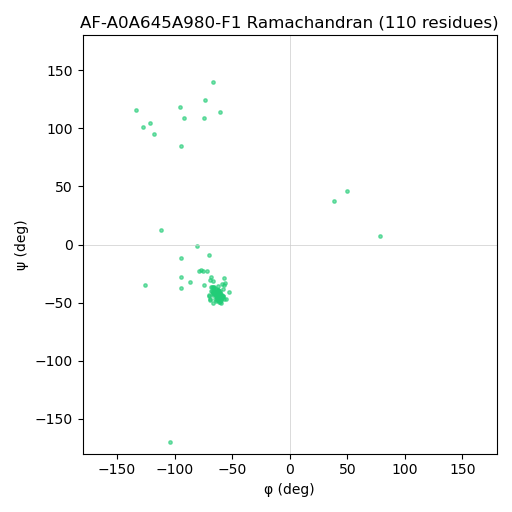024 -8.039 1.933 1.00 86.19 97 LEU A N 1
ATOM 814 C CA . LEU A 1 97 ? -6.917 -8.561 1.137 1.00 86.19 97 LEU A CA 1
ATOM 815 C C . LEU A 1 97 ? -6.725 -7.727 -0.133 1.00 86.19 97 LEU A C 1
ATOM 817 O O . LEU A 1 97 ? -5.598 -7.376 -0.480 1.00 86.19 97 LEU A O 1
ATOM 821 N N . GLU A 1 98 ? -7.815 -7.356 -0.787 1.00 88.31 98 GLU A N 1
ATOM 822 C CA . GLU A 1 98 ? -7.840 -6.550 -1.998 1.00 88.31 98 GLU A CA 1
ATOM 823 C C . GLU A 1 98 ? -7.347 -5.129 -1.709 1.00 88.31 98 GLU A C 1
ATOM 825 O O . GLU A 1 98 ? -6.517 -4.615 -2.461 1.00 88.31 98 GLU A O 1
ATOM 830 N N . PHE A 1 99 ? -7.743 -4.523 -0.582 1.00 89.44 99 PHE A N 1
ATOM 831 C CA . PHE A 1 99 ? -7.168 -3.248 -0.129 1.00 89.44 99 PHE A CA 1
ATOM 832 C C . PHE A 1 99 ? -5.653 -3.339 0.060 1.00 89.44 99 PHE A C 1
ATOM 834 O O . PHE A 1 99 ? -4.908 -2.482 -0.423 1.00 89.44 99 PHE A O 1
ATOM 841 N N . ASN A 1 100 ? -5.174 -4.415 0.686 1.00 91.19 100 ASN A N 1
ATOM 842 C CA . ASN A 1 100 ? -3.743 -4.635 0.874 1.00 91.19 100 ASN A CA 1
ATOM 843 C C . ASN A 1 100 ? -2.995 -4.749 -0.468 1.00 91.19 100 ASN A C 1
ATOM 845 O O . ASN A 1 100 ? -1.913 -4.175 -0.636 1.00 91.19 100 ASN A O 1
ATOM 849 N N . LEU A 1 101 ? -3.580 -5.445 -1.447 1.00 89.00 101 LEU A N 1
ATOM 850 C CA . LEU A 1 101 ? -3.033 -5.539 -2.802 1.00 89.00 101 LEU A CA 1
ATOM 851 C C . LEU A 1 101 ? -3.045 -4.187 -3.526 1.00 89.00 101 LEU A C 1
ATOM 853 O O . LEU A 1 101 ? -2.079 -3.869 -4.219 1.00 89.00 101 LEU A O 1
ATOM 857 N N . LEU A 1 102 ? -4.081 -3.366 -3.338 1.00 91.94 102 LEU A N 1
ATOM 858 C CA . LEU A 1 102 ? -4.150 -2.015 -3.899 1.00 91.94 102 LEU A CA 1
ATOM 859 C C . LEU A 1 102 ? -3.058 -1.105 -3.324 1.00 91.94 102 LEU A C 1
ATOM 861 O O . LEU A 1 102 ? -2.395 -0.406 -4.089 1.00 91.94 102 LEU A O 1
ATOM 865 N N . TYR A 1 103 ? -2.802 -1.142 -2.012 1.00 93.31 103 TYR A N 1
ATOM 866 C CA . TYR A 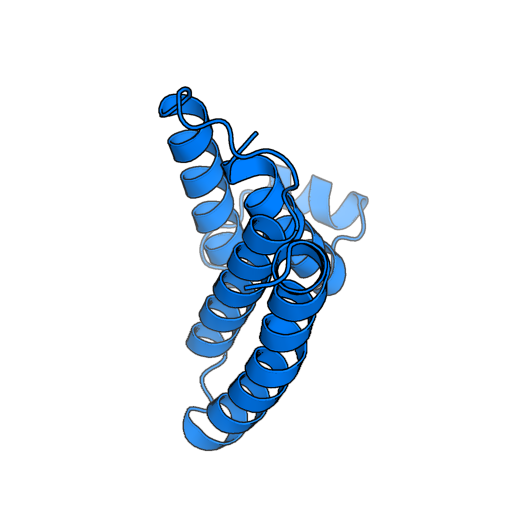1 103 ? -1.702 -0.381 -1.404 1.00 93.31 103 TYR A CA 1
ATOM 867 C C . TYR A 1 1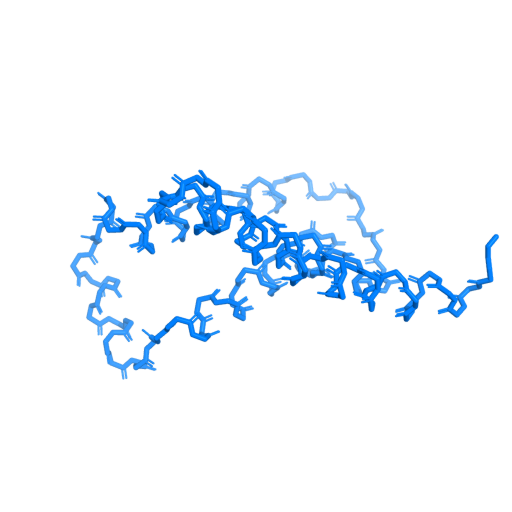03 ? -0.340 -0.778 -1.985 1.00 93.31 103 TYR A C 1
ATOM 869 O O . TYR A 1 103 ? 0.477 0.085 -2.320 1.00 93.31 103 TYR A O 1
ATOM 877 N N . LEU A 1 104 ? -0.118 -2.081 -2.167 1.00 91.44 104 LEU A N 1
ATOM 878 C CA . LEU A 1 104 ? 1.087 -2.621 -2.792 1.00 91.44 104 LEU A CA 1
ATOM 879 C C . LEU A 1 104 ? 1.214 -2.170 -4.252 1.00 91.44 104 LEU A C 1
ATOM 881 O O . LEU A 1 104 ? 2.278 -1.705 -4.670 1.00 91.44 104 LEU A O 1
ATOM 885 N N . PHE A 1 105 ? 0.130 -2.261 -5.019 1.00 90.31 105 PHE A N 1
ATOM 886 C CA . PHE A 1 105 ? 0.085 -1.843 -6.416 1.00 90.31 105 PHE A CA 1
ATOM 887 C C . PHE A 1 105 ? 0.373 -0.348 -6.579 1.00 90.31 105 PHE A C 1
ATOM 889 O O . PHE A 1 105 ? 1.183 0.033 -7.423 1.00 90.31 105 PHE A O 1
ATOM 896 N N . LEU A 1 106 ? -0.215 0.506 -5.737 1.00 92.19 106 LEU A N 1
ATOM 897 C CA . LEU A 1 106 ? 0.051 1.946 -5.752 1.00 92.19 106 LEU A CA 1
ATOM 898 C C . LEU A 1 106 ? 1.516 2.256 -5.436 1.00 92.19 106 LEU A C 1
ATOM 900 O O . LEU A 1 106 ? 2.108 3.121 -6.082 1.00 92.19 106 LEU A O 1
ATOM 904 N N . GLY A 1 107 ? 2.125 1.523 -4.501 1.00 90.06 107 GLY A N 1
ATOM 905 C CA . GLY A 1 107 ? 3.553 1.635 -4.209 1.00 90.06 107 GLY A CA 1
ATOM 906 C C . GLY A 1 107 ? 4.428 1.270 -5.410 1.00 90.06 107 GLY A C 1
ATOM 907 O O . GLY A 1 107 ? 5.382 1.978 -5.733 1.00 90.06 107 GLY A O 1
ATOM 908 N N . TRP A 1 108 ? 4.081 0.192 -6.111 1.00 88.62 108 TRP A N 1
ATOM 909 C CA . TRP A 1 108 ? 4.768 -0.234 -7.333 1.00 88.62 108 TRP A CA 1
ATOM 910 C C . TRP A 1 108 ? 4.662 0.820 -8.447 1.00 88.62 108 TRP A C 1
ATOM 912 O O . TRP A 1 108 ? 5.668 1.193 -9.056 1.00 88.62 108 TRP A O 1
ATOM 922 N N . LEU A 1 109 ? 3.464 1.380 -8.644 1.00 88.12 109 LEU A N 1
ATOM 923 C CA . LEU A 1 109 ? 3.167 2.374 -9.682 1.00 88.12 109 LEU A CA 1
ATOM 924 C C . LEU A 1 109 ? 3.788 3.751 -9.387 1.00 88.12 109 LEU A C 1
ATOM 926 O O . LEU A 1 109 ? 4.043 4.525 -10.305 1.00 88.12 109 LEU A O 1
ATOM 930 N N . PHE A 1 110 ? 4.092 4.062 -8.121 1.00 87.19 110 PHE A N 1
ATOM 931 C CA . PHE A 1 110 ? 4.608 5.370 -7.693 1.00 87.19 110 PHE A CA 1
ATOM 932 C C . PHE A 1 110 ? 5.901 5.808 -8.405 1.00 87.19 110 PHE A C 1
ATOM 934 O O . PHE A 1 110 ? 6.158 7.005 -8.560 1.00 87.19 110 PHE A O 1
ATOM 941 N N . PHE A 1 111 ? 6.731 4.860 -8.843 1.00 80.56 111 PHE A N 1
ATOM 942 C CA . PHE A 1 111 ? 7.986 5.142 -9.547 1.00 80.56 111 PHE A CA 1
ATOM 943 C C . PHE A 1 111 ? 7.990 4.715 -11.023 1.00 80.56 111 PHE A C 1
ATOM 945 O O . PHE A 1 111 ? 9.070 4.693 -11.620 1.00 80.56 111 PHE A O 1
ATOM 952 N N . ASP A 1 112 ? 6.840 4.385 -11.614 1.00 77.12 112 ASP A N 1
ATOM 953 C CA . ASP A 1 112 ? 6.707 4.157 -13.064 1.00 77.12 112 ASP A CA 1
ATOM 954 C C . ASP A 1 112 ? 6.554 5.467 -13.872 1.00 77.12 112 ASP A C 1
ATOM 956 O O . ASP A 1 112 ? 7.244 5.606 -14.912 1.00 77.12 112 ASP A O 1
#

Foldseek 3Di:
DDPVCQQPVVLVCLVVVLVVVLVVCCVPVVDPLVSLVSLLVSLLQSLLSNQPDFADPDPVQLVVLVVVSVVLSCVVVVNDDDPVVVVVCVVVVPDPVNSSVSSSNSSNSNRD